Protein AF-A0A959QE28-F1 (afdb_monomer_lite)

Structure (mmCIF, N/CA/C/O backbone):
data_AF-A0A959QE28-F1
#
_entry.id   AF-A0A959QE28-F1
#
loop_
_atom_site.group_PDB
_atom_site.id
_atom_site.type_symbol
_atom_site.label_atom_id
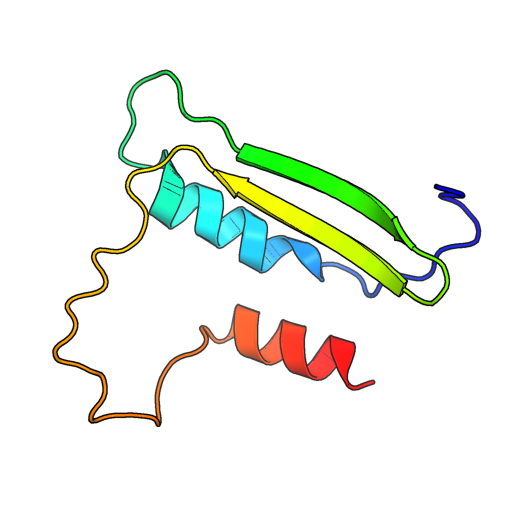_atom_site.label_alt_id
_atom_site.label_comp_id
_atom_site.label_asym_id
_atom_site.label_entity_id
_atom_site.label_seq_id
_atom_site.pdbx_PDB_ins_code
_atom_site.Cartn_x
_atom_site.Cartn_y
_atom_site.Cartn_z
_atom_site.occupancy
_atom_site.B_iso_or_equiv
_atom_site.auth_seq_id
_atom_site.auth_comp_id
_atom_site.auth_asym_id
_atom_site.auth_atom_id
_atom_site.pdbx_PDB_model_num
ATOM 1 N N . LEU A 1 1 ? -18.570 -1.908 0.762 1.00 74.75 1 LEU A N 1
ATOM 2 C CA . LEU A 1 1 ? -17.734 -0.925 1.462 1.00 74.75 1 LEU A CA 1
ATOM 3 C C . LEU A 1 1 ? -18.544 0.338 1.650 1.00 74.75 1 LEU A C 1
ATOM 5 O O . LEU A 1 1 ? -18.767 1.052 0.675 1.00 74.75 1 LEU A O 1
ATOM 9 N N . ASP A 1 2 ? -19.015 0.584 2.866 1.00 78.44 2 ASP A N 1
ATOM 10 C CA . ASP A 1 2 ? -19.447 1.926 3.250 1.00 78.44 2 ASP A CA 1
ATOM 11 C C . ASP A 1 2 ? -18.200 2.797 3.464 1.00 78.44 2 ASP A C 1
ATOM 13 O O . ASP A 1 2 ? -17.455 2.627 4.423 1.00 78.44 2 ASP A O 1
ATOM 17 N N . THR A 1 3 ? -17.931 3.707 2.531 1.0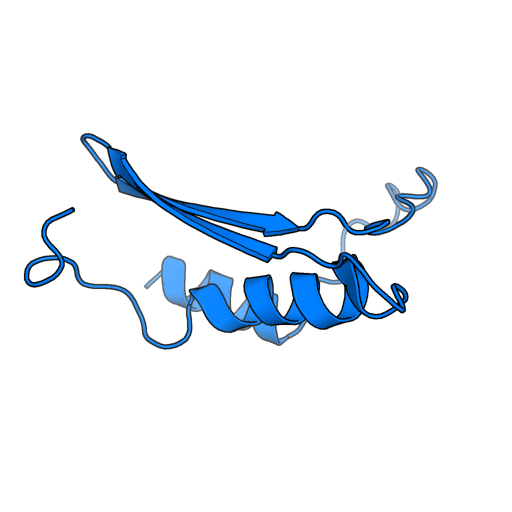0 79.44 3 THR A N 1
ATOM 18 C CA . THR A 1 3 ? -16.734 4.559 2.563 1.00 79.44 3 THR A CA 1
ATOM 19 C C . THR A 1 3 ? -16.860 5.760 3.501 1.00 79.44 3 THR A C 1
ATOM 21 O O . THR A 1 3 ? -15.878 6.477 3.670 1.00 79.44 3 THR A O 1
ATOM 24 N N . PHE A 1 4 ? -18.041 6.020 4.072 1.00 80.19 4 PHE A N 1
ATOM 25 C CA . PHE A 1 4 ? -18.286 7.178 4.941 1.00 80.19 4 PHE A CA 1
ATOM 26 C C . PHE A 1 4 ? -18.318 6.813 6.428 1.00 80.19 4 PHE A C 1
ATOM 28 O O . PHE A 1 4 ? -17.983 7.659 7.252 1.00 80.19 4 PHE A O 1
ATOM 35 N N . GLY A 1 5 ? -18.692 5.577 6.770 1.00 80.75 5 GLY A N 1
ATOM 36 C CA . GLY A 1 5 ? -18.667 5.063 8.147 1.00 80.75 5 GLY A CA 1
ATOM 37 C C . GLY A 1 5 ? -17.340 4.423 8.572 1.00 80.75 5 GLY A C 1
ATOM 38 O O . GLY A 1 5 ? -17.181 4.050 9.731 1.00 80.75 5 GLY A O 1
ATOM 39 N N . LEU A 1 6 ? -16.396 4.271 7.642 1.00 82.50 6 LEU A N 1
ATOM 40 C CA . LEU A 1 6 ? -15.139 3.569 7.866 1.00 82.50 6 LEU A CA 1
ATOM 41 C C . LEU A 1 6 ? -14.033 4.538 8.314 1.00 82.50 6 LEU A C 1
ATOM 43 O O . LEU A 1 6 ? -13.547 5.354 7.529 1.00 82.50 6 LEU A O 1
ATOM 47 N N . GLU A 1 7 ? -13.587 4.403 9.560 1.00 84.31 7 GLU A N 1
ATOM 48 C CA . GLU A 1 7 ? -12.462 5.168 10.097 1.00 84.31 7 GLU A CA 1
ATOM 49 C C . GLU A 1 7 ? -11.147 4.409 9.889 1.00 84.31 7 GLU A C 1
ATOM 51 O O . GLU A 1 7 ? -10.935 3.324 10.426 1.00 84.31 7 GLU A O 1
ATOM 56 N N . VAL A 1 8 ? -10.242 4.985 9.096 1.00 83.75 8 VAL A N 1
ATOM 57 C CA . VAL A 1 8 ? -8.902 4.432 8.862 1.00 83.75 8 VAL A CA 1
ATOM 58 C C . VAL A 1 8 ? -7.868 5.499 9.208 1.00 83.75 8 VAL A C 1
ATOM 60 O O . VAL A 1 8 ? -7.992 6.633 8.730 1.00 83.75 8 VAL A O 1
ATOM 63 N N . PRO A 1 9 ? -6.818 5.172 9.988 1.00 85.81 9 PRO A N 1
ATOM 64 C CA . PRO A 1 9 ? -5.739 6.108 10.252 1.00 85.81 9 PRO A CA 1
ATOM 65 C C . PRO A 1 9 ? -5.143 6.665 8.952 1.00 85.81 9 PRO A C 1
ATOM 67 O O . PRO A 1 9 ? -4.920 5.923 7.986 1.00 85.81 9 PRO A O 1
ATOM 70 N N . PRO A 1 10 ? -4.829 7.968 8.902 1.00 84.81 10 PRO A N 1
ATOM 71 C CA . PRO A 1 10 ? -4.270 8.562 7.702 1.00 84.81 10 PRO A CA 1
ATOM 72 C C . PRO A 1 10 ? -2.919 7.926 7.362 1.00 84.81 10 PRO A C 1
ATOM 74 O O . PRO A 1 10 ? -2.106 7.617 8.241 1.00 84.81 10 PRO A O 1
ATOM 77 N N . LEU A 1 11 ? -2.662 7.786 6.059 1.00 86.75 11 LEU A N 1
ATOM 78 C CA . LEU A 1 11 ? -1.408 7.276 5.486 1.00 86.75 11 LEU A CA 1
ATOM 79 C C . LEU A 1 11 ? -1.066 5.827 5.880 1.00 86.75 11 LEU A C 1
ATOM 81 O O . LEU A 1 11 ? 0.068 5.394 5.696 1.00 86.75 11 LEU A O 1
ATOM 85 N N . LEU A 1 12 ? -2.035 5.058 6.383 1.00 88.25 12 LEU A N 1
ATOM 86 C CA . LEU A 1 12 ? -1.823 3.672 6.803 1.00 88.25 12 LEU A CA 1
ATOM 87 C C . LEU A 1 12 ? -1.310 2.780 5.657 1.00 88.25 12 LEU A C 1
ATOM 89 O O . LEU A 1 12 ? -0.420 1.954 5.847 1.00 88.25 12 LEU A O 1
ATOM 93 N N . ILE A 1 13 ? -1.856 2.979 4.456 1.00 90.12 13 ILE A N 1
ATOM 94 C CA . ILE A 1 13 ? -1.603 2.142 3.272 1.00 90.12 13 ILE A CA 1
ATOM 95 C C . ILE A 1 13 ? -0.345 2.587 2.515 1.00 90.12 13 ILE A C 1
ATOM 97 O O . ILE A 1 13 ? 0.289 1.789 1.826 1.00 90.12 13 ILE A O 1
ATOM 101 N N . GLN A 1 14 ? 0.043 3.854 2.673 1.00 91.31 14 GLN A N 1
ATOM 102 C CA . GLN A 1 14 ? 1.121 4.483 1.918 1.00 91.31 14 GLN A CA 1
ATOM 103 C C . GLN A 1 14 ? 2.444 3.697 1.941 1.00 91.31 14 GLN A C 1
ATOM 105 O O . GLN A 1 14 ? 2.946 3.434 0.853 1.00 91.31 14 GLN A O 1
ATOM 110 N N . PRO A 1 15 ? 2.996 3.238 3.085 1.00 90.12 15 PRO A N 1
ATOM 111 C CA . PRO A 1 15 ? 4.278 2.530 3.063 1.00 90.12 15 PRO A CA 1
ATOM 112 C C . PRO A 1 15 ? 4.215 1.182 2.340 1.00 90.12 15 PRO A C 1
ATOM 114 O O . PRO A 1 15 ? 5.214 0.746 1.775 1.00 90.12 15 PRO A O 1
ATOM 117 N N . TYR A 1 16 ? 3.054 0.522 2.304 1.00 90.06 16 TYR A N 1
ATOM 118 C CA . TYR A 1 16 ? 2.887 -0.715 1.538 1.00 90.06 16 TYR A CA 1
ATOM 119 C C . TYR A 1 16 ? 2.874 -0.438 0.033 1.00 90.06 16 TYR A C 1
ATOM 121 O O . TYR A 1 16 ? 3.514 -1.157 -0.731 1.00 90.06 16 TYR A O 1
ATOM 129 N N . VAL A 1 17 ? 2.197 0.633 -0.391 1.00 93.12 17 VAL A N 1
ATOM 130 C CA . VAL A 1 17 ? 2.184 1.067 -1.795 1.00 93.12 17 VAL A CA 1
ATOM 131 C C . VAL A 1 17 ? 3.558 1.579 -2.222 1.00 93.12 17 VAL A C 1
ATOM 133 O O . VAL A 1 17 ? 4.025 1.227 -3.300 1.00 93.12 17 VAL A O 1
ATOM 136 N N . GLU A 1 18 ? 4.249 2.344 -1.377 1.00 91.19 18 GLU A N 1
ATOM 137 C CA . GLU A 1 18 ? 5.626 2.781 -1.628 1.00 91.19 18 GLU A CA 1
ATOM 138 C C . GLU A 1 18 ? 6.564 1.585 -1.800 1.00 91.19 18 GLU A C 1
ATOM 140 O O . GLU A 1 18 ? 7.341 1.559 -2.752 1.00 91.19 18 GLU A O 1
ATOM 145 N N . ASN A 1 19 ? 6.447 0.554 -0.955 1.00 87.25 19 ASN A N 1
ATOM 146 C CA . ASN A 1 19 ? 7.222 -0.676 -1.115 1.00 87.25 19 ASN A CA 1
ATOM 147 C C . ASN A 1 19 ? 6.910 -1.379 -2.447 1.00 87.25 19 ASN A C 1
ATOM 149 O O . ASN A 1 19 ? 7.832 -1.789 -3.149 1.00 87.25 19 ASN A O 1
ATOM 153 N N . ALA A 1 20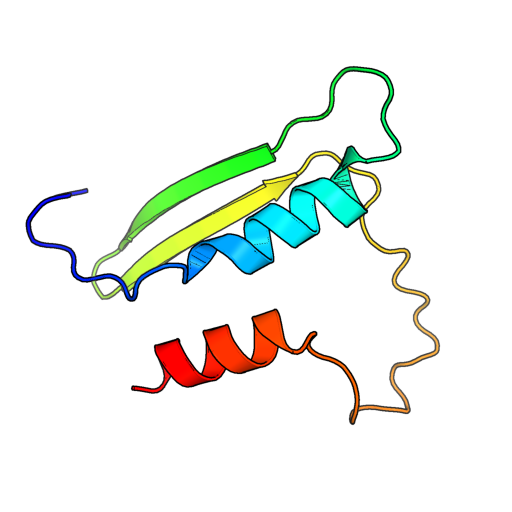 ? 5.635 -1.482 -2.825 1.00 90.38 20 ALA A N 1
ATOM 154 C CA . ALA A 1 20 ? 5.214 -2.081 -4.092 1.00 90.38 20 ALA A CA 1
ATOM 155 C C . ALA A 1 20 ? 5.766 -1.315 -5.314 1.00 90.38 20 ALA A C 1
ATOM 157 O O . ALA A 1 20 ? 6.190 -1.922 -6.299 1.00 90.38 20 ALA A O 1
ATOM 158 N N . VAL A 1 21 ? 5.827 0.019 -5.242 1.00 90.56 21 VAL A N 1
ATOM 159 C CA . VAL A 1 21 ? 6.429 0.864 -6.285 1.00 90.56 21 VAL A CA 1
ATOM 160 C C . VAL A 1 21 ? 7.943 0.676 -6.333 1.00 90.56 21 VAL A C 1
ATOM 162 O O . VAL A 1 21 ? 8.480 0.332 -7.383 1.00 90.56 21 VAL A O 1
ATOM 165 N N . LEU A 1 22 ? 8.627 0.895 -5.207 1.00 88.19 22 LEU A N 1
ATOM 166 C CA . LEU A 1 22 ? 10.090 0.951 -5.131 1.00 88.19 22 LEU A CA 1
ATOM 167 C C . LEU A 1 22 ? 10.751 -0.411 -5.332 1.00 88.19 22 LEU A C 1
ATOM 169 O O . LEU A 1 22 ? 11.817 -0.492 -5.936 1.00 88.19 22 LEU A O 1
ATOM 173 N N . HIS A 1 23 ? 10.142 -1.469 -4.805 1.00 84.12 23 HIS A N 1
ATOM 174 C CA . HIS A 1 23 ? 10.741 -2.801 -4.772 1.00 84.12 23 HIS A CA 1
ATOM 175 C C . HIS A 1 23 ? 10.014 -3.803 -5.664 1.00 84.12 23 HIS A C 1
ATOM 177 O O . HIS A 1 23 ? 10.651 -4.704 -6.198 1.00 84.12 23 HIS A O 1
ATOM 183 N N . GLY A 1 24 ? 8.705 -3.641 -5.861 1.00 86.81 24 GLY A N 1
ATOM 184 C CA . GLY A 1 24 ? 7.945 -4.493 -6.769 1.00 86.81 24 GLY A CA 1
ATOM 185 C C . GLY A 1 24 ? 8.252 -4.162 -8.227 1.00 86.81 24 GLY A C 1
ATOM 186 O O . GLY A 1 24 ? 8.840 -4.965 -8.955 1.00 86.81 24 GLY A O 1
ATOM 187 N N . ILE A 1 25 ? 7.860 -2.965 -8.670 1.00 90.88 25 ILE A N 1
ATOM 188 C CA . ILE A 1 25 ? 7.807 -2.647 -10.107 1.00 90.88 25 ILE A CA 1
ATOM 189 C C . ILE A 1 25 ? 8.872 -1.666 -10.612 1.00 90.88 25 ILE A C 1
ATOM 191 O O . ILE A 1 25 ? 8.951 -1.480 -11.822 1.00 90.88 25 ILE A O 1
ATOM 195 N N . ALA A 1 26 ? 9.705 -1.065 -9.753 1.00 87.50 26 ALA A N 1
ATOM 196 C CA . ALA A 1 26 ? 10.700 -0.064 -10.170 1.00 87.50 26 ALA A CA 1
ATOM 197 C C . ALA A 1 26 ? 11.675 -0.553 -11.261 1.00 87.50 26 ALA A C 1
ATOM 199 O O . ALA A 1 26 ? 12.151 0.247 -12.060 1.00 87.50 26 ALA A O 1
ATOM 200 N N . GLY A 1 27 ? 11.964 -1.859 -11.309 1.00 83.38 27 GLY A N 1
ATOM 201 C CA . GLY A 1 27 ? 12.829 -2.477 -12.322 1.00 83.38 27 GLY A CA 1
ATOM 202 C C . GLY A 1 27 ? 12.133 -2.835 -13.641 1.00 83.38 27 GLY A C 1
ATOM 203 O O . GLY A 1 27 ? 12.773 -3.391 -14.530 1.00 83.38 27 GLY A O 1
ATOM 204 N N . LYS A 1 28 ? 10.830 -2.568 -13.783 1.00 83.88 28 LYS A N 1
ATOM 205 C CA . LYS A 1 28 ? 10.075 -2.867 -15.003 1.00 83.88 28 LYS A CA 1
ATOM 206 C C . LYS A 1 28 ? 9.967 -1.638 -15.896 1.00 83.88 28 LYS A C 1
ATOM 208 O O . LYS A 1 28 ? 9.373 -0.639 -15.508 1.00 83.88 28 LYS A O 1
ATOM 213 N N . GLU A 1 29 ? 10.438 -1.757 -17.135 1.00 83.06 29 GLU A N 1
ATOM 214 C CA . GLU A 1 29 ? 10.273 -0.703 -18.147 1.00 83.06 29 GLU A CA 1
ATOM 215 C C . GLU A 1 29 ? 8.820 -0.578 -18.633 1.00 83.06 29 GLU A C 1
ATOM 217 O O . GLU A 1 29 ? 8.357 0.514 -18.951 1.00 83.06 29 GLU A O 1
ATOM 222 N N . THR A 1 30 ? 8.072 -1.689 -18.675 1.00 88.56 30 THR A N 1
ATOM 223 C CA . THR A 1 30 ? 6.649 -1.716 -19.049 1.00 88.56 30 THR A CA 1
ATOM 224 C C . THR A 1 30 ? 5.884 -2.793 -18.269 1.00 88.56 30 THR A C 1
ATOM 226 O O . THR A 1 30 ? 6.467 -3.748 -17.754 1.00 88.56 30 THR A O 1
ATOM 229 N N . GLY A 1 31 ? 4.558 -2.649 -18.160 1.00 88.44 31 GLY A N 1
ATOM 230 C CA . GLY A 1 31 ? 3.686 -3.690 -17.594 1.00 88.44 31 GLY A CA 1
ATOM 231 C C . GLY A 1 31 ? 3.764 -3.869 -16.071 1.00 88.44 31 GLY A C 1
ATOM 232 O O . GLY A 1 31 ? 3.307 -4.892 -15.554 1.00 88.44 31 GLY A O 1
ATOM 233 N N . GLY A 1 32 ? 4.330 -2.905 -15.341 1.00 92.19 32 GLY A N 1
ATOM 234 C CA . GLY A 1 32 ? 4.210 -2.834 -13.885 1.00 92.19 32 GLY A CA 1
ATOM 235 C C . GLY A 1 32 ? 2.757 -2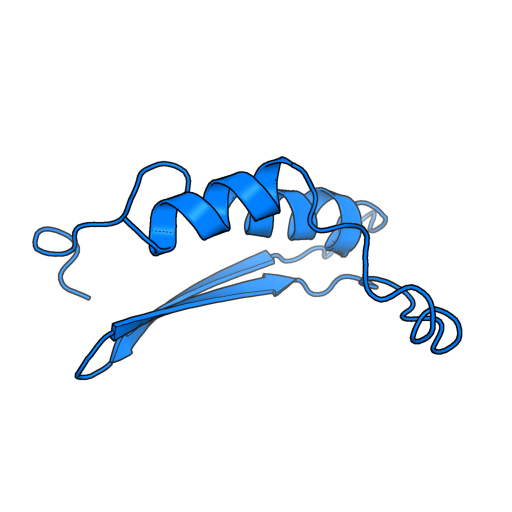.585 -13.477 1.00 92.19 32 GLY A C 1
ATOM 236 O O . GLY A 1 32 ? 2.110 -1.677 -13.996 1.00 92.19 32 GLY A O 1
ATOM 237 N N . ARG A 1 33 ? 2.234 -3.402 -12.563 1.00 94.69 33 ARG A N 1
ATOM 238 C CA . ARG A 1 33 ? 0.887 -3.255 -12.005 1.00 94.69 33 ARG A CA 1
ATOM 239 C C . ARG A 1 33 ? 0.967 -3.354 -10.494 1.00 94.69 33 ARG A C 1
ATOM 241 O O . ARG A 1 33 ? 1.583 -4.284 -9.984 1.00 94.69 33 ARG A O 1
ATOM 248 N N . ILE A 1 34 ? 0.303 -2.419 -9.826 1.00 94.62 34 ILE A N 1
ATOM 249 C CA . ILE A 1 34 ? -0.001 -2.466 -8.399 1.00 94.62 34 ILE A CA 1
ATOM 250 C C . ILE A 1 34 ? -1.515 -2.375 -8.281 1.00 94.62 34 ILE A C 1
ATOM 252 O O . ILE A 1 34 ? -2.143 -1.509 -8.889 1.00 94.62 34 ILE A O 1
ATOM 256 N N . GLU A 1 35 ? -2.096 -3.289 -7.529 1.00 96.38 35 GLU A N 1
ATOM 257 C CA . GLU A 1 35 ? -3.508 -3.337 -7.204 1.00 96.38 35 GLU A CA 1
ATOM 258 C C . GLU A 1 35 ? -3.675 -3.103 -5.708 1.00 96.38 35 GLU A C 1
ATOM 260 O O . GLU A 1 35 ? -2.990 -3.724 -4.896 1.00 96.38 35 GLU A O 1
ATOM 265 N N . VAL A 1 36 ? -4.575 -2.188 -5.353 1.00 94.94 36 VAL A N 1
ATOM 266 C CA . VAL A 1 36 ? -5.001 -1.976 -3.972 1.00 94.94 36 VAL A CA 1
ATOM 267 C C . VAL A 1 36 ? -6.449 -2.417 -3.880 1.00 94.94 36 VAL A C 1
ATOM 269 O O . VAL A 1 36 ? -7.321 -1.855 -4.544 1.00 94.94 36 VAL A O 1
ATOM 272 N N . PHE A 1 37 ? -6.692 -3.439 -3.077 1.00 94.75 37 PHE A N 1
ATOM 273 C CA . PHE A 1 37 ? -7.993 -4.054 -2.908 1.00 94.75 37 PHE A CA 1
ATOM 274 C C . PHE A 1 37 ? -8.496 -3.846 -1.482 1.00 94.75 37 PHE A C 1
ATOM 276 O O . PHE A 1 37 ? -7.734 -3.948 -0.522 1.00 94.75 37 PHE A O 1
ATOM 283 N N . PHE A 1 38 ? -9.793 -3.569 -1.365 1.00 92.75 38 PHE A N 1
ATOM 284 C CA . PHE A 1 38 ? -10.490 -3.382 -0.100 1.00 92.75 38 PHE A CA 1
ATOM 285 C C . PHE A 1 38 ? -11.689 -4.325 -0.053 1.00 92.75 38 PHE A C 1
ATOM 287 O O . PHE A 1 38 ? -12.549 -4.276 -0.934 1.00 92.75 38 PHE A O 1
ATOM 294 N N . SER A 1 39 ? -11.774 -5.147 0.989 1.00 92.44 39 SER A N 1
ATOM 295 C CA . SER A 1 39 ? -12.939 -5.984 1.266 1.00 92.44 39 SER A CA 1
ATOM 296 C C . SER A 1 39 ? -13.347 -5.833 2.716 1.00 92.44 39 SER A C 1
ATOM 298 O O . SER A 1 39 ? -12.605 -6.168 3.629 1.00 92.44 39 SER A O 1
ATOM 300 N N . GLU A 1 40 ? -14.582 -5.413 2.921 1.00 90.75 40 GLU A N 1
ATOM 301 C CA . GLU A 1 40 ? -15.234 -5.480 4.223 1.00 90.75 40 GLU A CA 1
ATOM 302 C C . GLU A 1 40 ? -15.508 -6.950 4.558 1.00 90.75 40 GLU A C 1
ATOM 304 O O . GLU A 1 40 ? -16.034 -7.692 3.721 1.00 90.75 40 GLU A O 1
ATOM 309 N N . LYS A 1 41 ? -15.078 -7.383 5.740 1.00 91.75 41 LYS A N 1
ATOM 310 C CA . LYS A 1 41 ? -15.434 -8.657 6.371 1.00 91.75 41 LYS A CA 1
ATOM 311 C C . LYS A 1 41 ? -16.263 -8.350 7.616 1.00 91.75 41 LYS A C 1
ATOM 313 O O . LYS A 1 41 ? -16.367 -7.192 8.000 1.00 91.75 41 LYS A O 1
ATOM 318 N N . GLU A 1 42 ? -16.843 -9.377 8.235 1.00 89.69 42 GLU A N 1
ATOM 319 C CA . GLU A 1 42 ? -17.741 -9.198 9.388 1.00 89.69 42 GLU A CA 1
ATOM 320 C C . GLU A 1 42 ? -17.115 -8.354 10.511 1.00 89.69 42 GLU A C 1
ATOM 322 O O . GLU A 1 42 ? -17.774 -7.447 11.007 1.00 89.69 42 GLU A O 1
ATOM 327 N N . ASP A 1 43 ? -15.838 -8.581 10.837 1.00 90.50 43 ASP A N 1
ATOM 328 C CA . ASP A 1 43 ? -15.185 -7.932 11.987 1.00 90.50 43 ASP A CA 1
ATOM 329 C C . ASP A 1 43 ? -14.043 -6.974 11.617 1.00 90.50 43 ASP A C 1
ATOM 331 O O . ASP A 1 43 ? -13.442 -6.348 12.491 1.00 90.50 43 ASP A O 1
ATOM 335 N N . TYR A 1 44 ? -13.672 -6.885 10.339 1.00 89.06 44 TYR A N 1
ATOM 336 C CA . TYR A 1 44 ? -12.514 -6.097 9.921 1.00 89.06 44 TYR A CA 1
ATOM 337 C C . TYR A 1 44 ? -12.568 -5.697 8.449 1.00 89.06 44 TYR A C 1
ATOM 339 O O . TYR A 1 44 ? -13.217 -6.327 7.614 1.00 89.06 44 TYR A O 1
ATOM 347 N N . LEU A 1 45 ? -11.805 -4.661 8.114 1.00 89.81 45 LEU A N 1
ATOM 348 C CA . LEU A 1 45 ? -11.507 -4.303 6.736 1.00 89.81 45 LEU A CA 1
ATOM 349 C C . LEU A 1 45 ? -10.241 -5.027 6.277 1.00 89.81 45 LEU A C 1
ATOM 351 O O . LEU A 1 45 ? -9.145 -4.764 6.769 1.00 89.81 45 LEU A O 1
ATOM 355 N N . GLU A 1 46 ? -10.378 -5.912 5.299 1.00 92.12 46 GLU A N 1
ATOM 356 C CA . GLU A 1 46 ? -9.241 -6.477 4.586 1.00 92.12 46 GLU A CA 1
ATOM 357 C C . GLU A 1 46 ? -8.728 -5.459 3.563 1.00 92.12 46 GLU A C 1
ATOM 359 O O . GLU A 1 46 ? -9.471 -5.017 2.684 1.00 92.12 46 GLU A O 1
ATOM 364 N N . VAL A 1 47 ? -7.447 -5.105 3.668 1.00 92.19 47 VAL A N 1
ATOM 365 C CA . VAL A 1 47 ? -6.751 -4.247 2.705 1.00 92.19 47 VAL A CA 1
ATOM 366 C C . VAL A 1 47 ? -5.556 -5.010 2.156 1.00 92.19 47 VAL A C 1
ATOM 368 O O . VAL A 1 47 ? -4.669 -5.401 2.914 1.00 92.19 47 VAL A O 1
ATOM 371 N N . ALA A 1 48 ? -5.518 -5.203 0.841 1.00 94.12 48 ALA A N 1
ATOM 372 C CA . ALA A 1 48 ? -4.433 -5.897 0.161 1.00 94.12 48 ALA A CA 1
ATOM 373 C C . ALA A 1 48 ? -3.758 -4.970 -0.853 1.00 94.12 48 ALA A C 1
ATOM 375 O O . ALA A 1 48 ? -4.426 -4.330 -1.660 1.00 94.12 48 ALA A O 1
ATOM 376 N N . VAL A 1 49 ? -2.426 -4.916 -0.822 1.00 93.69 49 VAL A N 1
ATOM 377 C CA . VAL A 1 49 ? -1.605 -4.278 -1.857 1.00 93.69 49 VAL A CA 1
ATOM 378 C C . VAL A 1 49 ? -0.852 -5.391 -2.571 1.00 93.69 49 VAL A C 1
ATOM 380 O O . VAL A 1 49 ? -0.086 -6.117 -1.944 1.00 93.69 49 VAL A O 1
ATOM 383 N N . THR A 1 50 ? -1.105 -5.571 -3.861 1.00 94.19 50 THR A N 1
ATOM 384 C CA . THR A 1 50 ? -0.499 -6.626 -4.679 1.00 94.19 50 THR A CA 1
ATOM 385 C C . THR A 1 50 ? 0.202 -6.005 -5.867 1.00 94.19 50 THR A C 1
ATOM 387 O O . THR A 1 50 ? -0.418 -5.292 -6.649 1.00 94.19 50 THR A O 1
ATOM 390 N N . ASP A 1 51 ? 1.484 -6.294 -6.038 1.00 93.44 51 ASP A N 1
ATOM 391 C CA . ASP A 1 51 ? 2.222 -5.946 -7.243 1.00 93.44 51 ASP A CA 1
ATOM 392 C C . ASP A 1 51 ? 2.545 -7.185 -8.081 1.00 93.44 51 ASP A C 1
ATOM 394 O O . ASP A 1 51 ? 2.540 -8.315 -7.596 1.00 93.44 51 ASP A O 1
ATOM 398 N N . ASN A 1 52 ? 2.802 -6.977 -9.372 1.00 92.38 52 ASN A N 1
ATOM 399 C CA . ASN A 1 52 ? 3.255 -8.038 -10.273 1.00 92.38 52 ASN A CA 1
ATOM 400 C C . ASN A 1 52 ? 4.780 -8.038 -10.467 1.00 92.38 52 ASN A C 1
ATOM 402 O O . ASN A 1 52 ? 5.265 -8.540 -11.484 1.00 92.38 52 ASN A O 1
ATOM 406 N N . GLY A 1 53 ? 5.512 -7.388 -9.567 1.00 87.31 53 GLY A N 1
ATOM 407 C CA . GLY A 1 53 ? 6.950 -7.206 -9.597 1.00 87.31 53 GLY A CA 1
ATOM 408 C C . GLY A 1 53 ? 7.756 -8.475 -9.357 1.00 87.31 53 GLY A C 1
ATOM 409 O O . GLY A 1 53 ? 7.216 -9.563 -9.177 1.00 87.31 53 GLY A O 1
ATOM 410 N N . THR A 1 54 ? 9.079 -8.333 -9.353 1.00 76.06 54 THR A N 1
ATOM 411 C CA . THR A 1 54 ? 9.996 -9.425 -8.980 1.00 76.06 54 THR A CA 1
ATOM 412 C C . THR A 1 54 ? 10.063 -9.641 -7.467 1.00 76.06 54 THR A C 1
ATOM 414 O O . THR A 1 54 ? 10.506 -10.698 -7.024 1.00 76.06 54 THR A O 1
ATOM 417 N N . GLY A 1 55 ? 9.588 -8.671 -6.677 1.00 69.88 55 GLY A N 1
ATOM 418 C CA . GLY A 1 55 ? 9.593 -8.724 -5.218 1.00 69.88 55 GLY A CA 1
ATOM 419 C C . GLY A 1 55 ? 11.006 -8.729 -4.629 1.00 69.88 55 GLY A C 1
ATOM 420 O O . GLY A 1 55 ? 11.971 -8.310 -5.266 1.00 69.88 55 GLY A O 1
ATOM 421 N N . PHE A 1 56 ? 11.120 -9.209 -3.391 1.00 65.94 56 PHE A N 1
ATOM 422 C CA . PHE A 1 56 ? 12.405 -9.451 -2.739 1.00 65.94 56 PHE A CA 1
ATOM 423 C C . PHE A 1 56 ? 12.812 -10.912 -2.955 1.00 65.94 56 PHE A C 1
ATOM 425 O O . PHE A 1 56 ? 12.031 -11.813 -2.634 1.00 65.94 56 PHE A O 1
ATOM 432 N N . GLU A 1 57 ? 14.039 -11.164 -3.421 1.00 55.81 57 GLU A N 1
ATOM 433 C CA . GLU A 1 57 ? 14.653 -12.478 -3.230 1.00 55.81 57 GLU A CA 1
ATOM 434 C C . GLU A 1 57 ? 14.773 -12.697 -1.722 1.00 55.81 57 GLU A C 1
ATOM 436 O O . GLU A 1 57 ? 15.588 -12.092 -1.029 1.00 55.81 57 GLU A O 1
ATOM 441 N N . THR A 1 58 ? 13.870 -13.510 -1.179 1.00 51.16 58 THR A N 1
ATOM 442 C CA . THR A 1 58 ? 13.971 -13.972 0.200 1.00 51.16 58 THR A CA 1
ATOM 443 C C . THR A 1 58 ? 15.049 -15.042 0.236 1.00 51.16 58 THR A C 1
ATOM 445 O O . THR A 1 58 ? 14.753 -16.235 0.323 1.00 51.16 58 THR A O 1
ATOM 448 N N . ASP A 1 59 ? 16.312 -14.620 0.147 1.00 41.75 59 ASP A N 1
ATOM 449 C CA . ASP A 1 59 ? 17.423 -15.495 0.483 1.00 41.75 59 ASP A CA 1
ATOM 450 C C . ASP A 1 59 ? 17.160 -16.027 1.888 1.00 41.75 59 ASP A C 1
ATOM 452 O O . ASP A 1 59 ? 17.082 -15.311 2.890 1.00 41.75 59 ASP A O 1
ATOM 456 N N . ARG A 1 60 ? 16.915 -17.334 1.939 1.00 46.09 60 ARG A N 1
ATOM 457 C CA . ARG A 1 60 ? 16.449 -18.060 3.120 1.00 46.09 60 ARG A CA 1
ATOM 458 C C . ARG A 1 60 ? 17.498 -18.096 4.242 1.00 46.09 60 ARG A C 1
ATOM 460 O O . ARG A 1 60 ? 17.237 -18.742 5.256 1.00 46.09 60 ARG A O 1
ATOM 467 N N . GLU A 1 61 ? 18.632 -17.416 4.085 1.00 41.34 61 GLU A N 1
ATOM 468 C CA . GLU A 1 61 ? 19.789 -17.454 4.982 1.00 41.34 61 GLU A CA 1
ATOM 469 C C . GLU A 1 61 ? 19.727 -16.453 6.148 1.00 41.34 61 GLU A C 1
ATOM 471 O O . GLU A 1 61 ? 20.373 -16.683 7.167 1.00 41.34 61 GLU A O 1
ATOM 476 N N . ASP A 1 62 ? 18.878 -15.421 6.109 1.00 44.50 62 ASP A N 1
ATOM 477 C CA . ASP A 1 62 ? 18.810 -14.420 7.193 1.00 44.50 62 ASP A CA 1
ATOM 478 C C . ASP A 1 62 ? 17.740 -14.706 8.270 1.00 44.50 62 ASP A C 1
ATOM 480 O O . ASP A 1 62 ? 17.397 -13.852 9.091 1.00 44.50 62 ASP A O 1
ATOM 484 N N . ARG A 1 63 ? 17.249 -15.951 8.369 1.00 44.06 63 ARG A N 1
ATOM 485 C CA . ARG A 1 63 ? 16.338 -16.370 9.462 1.00 44.06 63 ARG A CA 1
ATOM 486 C C . ARG A 1 63 ? 17.010 -16.432 10.845 1.00 44.06 63 ARG A C 1
ATOM 488 O O . ARG A 1 63 ? 16.337 -16.722 11.830 1.00 44.06 63 ARG A O 1
ATOM 495 N N . GLY A 1 64 ? 18.317 -16.166 10.930 1.00 40.31 64 GLY A N 1
ATOM 496 C CA . GLY A 1 64 ? 19.100 -16.151 12.173 1.00 40.31 64 GLY A CA 1
ATOM 497 C C . GLY A 1 64 ? 19.290 -14.772 12.819 1.00 40.31 64 GLY A C 1
ATOM 498 O O . GLY A 1 64 ? 19.797 -14.697 13.935 1.00 40.31 64 GLY A O 1
ATOM 499 N N . LYS A 1 65 ? 18.882 -13.675 12.165 1.00 41.16 65 LYS A N 1
ATOM 500 C CA . LYS A 1 65 ? 18.985 -12.300 12.696 1.00 41.16 65 LYS A CA 1
ATOM 501 C C . LYS A 1 65 ? 17.600 -11.668 12.821 1.00 41.16 65 LYS A C 1
ATOM 503 O O . LYS A 1 65 ? 17.303 -10.637 12.227 1.00 41.16 65 LYS A O 1
ATOM 508 N N . ALA A 1 66 ? 16.738 -12.303 13.610 1.00 40.56 66 ALA A N 1
ATOM 509 C CA . ALA A 1 66 ? 15.336 -11.939 13.835 1.00 40.56 66 ALA A CA 1
ATOM 510 C C . ALA A 1 66 ? 15.115 -10.615 14.618 1.00 40.56 66 ALA A C 1
ATOM 512 O O . ALA A 1 66 ? 14.220 -10.536 15.453 1.00 40.56 66 ALA A O 1
ATOM 513 N N . GLY A 1 67 ? 15.929 -9.576 14.385 1.00 42.00 67 GLY A N 1
ATOM 514 C CA . GLY A 1 67 ? 15.909 -8.323 15.157 1.00 42.00 67 GLY A CA 1
ATOM 515 C C . GLY A 1 67 ? 15.872 -7.016 14.355 1.00 42.00 67 GLY A C 1
ATOM 516 O O . GLY A 1 67 ? 15.758 -5.956 14.956 1.00 42.00 67 GLY A O 1
ATOM 517 N N . HIS A 1 68 ? 15.968 -7.035 13.025 1.00 43.19 68 HIS A N 1
ATOM 518 C CA . HIS A 1 68 ? 16.009 -5.823 12.188 1.00 43.19 68 HIS A CA 1
ATOM 519 C C . HIS A 1 68 ? 15.640 -6.25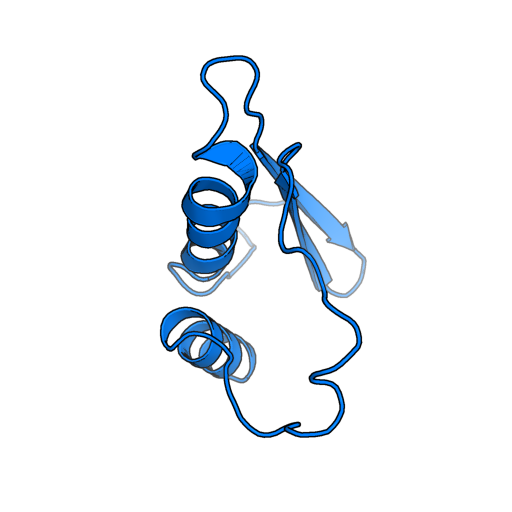6 10.750 1.00 43.19 68 HIS A C 1
ATOM 521 O O . HIS A 1 68 ? 16.264 -7.174 10.245 1.00 43.19 68 HIS A O 1
ATOM 527 N N . LYS A 1 69 ? 14.687 -5.699 9.991 1.00 50.41 69 LYS A N 1
ATOM 528 C CA . LYS A 1 69 ? 14.166 -4.330 9.931 1.00 50.41 69 LYS A CA 1
ATOM 529 C C . LYS A 1 69 ? 12.758 -4.342 9.308 1.00 50.41 69 LYS A C 1
ATOM 531 O O . LYS A 1 69 ? 12.625 -4.569 8.110 1.00 50.41 69 LYS A O 1
ATOM 536 N N . PHE A 1 70 ? 11.721 -3.991 10.064 1.00 58.62 70 PHE A N 1
ATOM 537 C CA . PHE A 1 70 ? 10.647 -3.213 9.441 1.00 58.62 70 PHE A CA 1
ATOM 538 C C . PHE A 1 70 ? 11.256 -1.845 9.103 1.00 58.62 70 PHE A C 1
ATOM 540 O O . PHE A 1 70 ? 12.022 -1.304 9.908 1.00 58.62 70 PHE A O 1
ATOM 547 N N . SER A 1 71 ? 11.006 -1.306 7.903 1.00 72.88 71 SER A N 1
ATOM 548 C CA . SER A 1 71 ? 11.412 0.075 7.611 1.00 72.88 71 SER A CA 1
ATOM 549 C C . SER A 1 71 ? 10.784 1.009 8.652 1.00 72.88 71 SER A C 1
ATOM 551 O O . SER A 1 71 ? 9.763 0.674 9.254 1.00 72.88 71 SER A O 1
ATOM 553 N N . LEU A 1 72 ? 11.371 2.185 8.888 1.00 77.69 72 LEU A N 1
ATOM 554 C CA . LEU A 1 72 ? 10.799 3.140 9.843 1.00 77.69 72 LEU A CA 1
ATOM 555 C C . LEU A 1 72 ? 9.317 3.427 9.532 1.00 77.69 72 LEU A C 1
ATOM 557 O O . LEU A 1 72 ? 8.499 3.454 10.447 1.00 77.69 72 LEU A O 1
ATOM 561 N N . GLY A 1 73 ? 8.963 3.538 8.246 1.00 78.75 73 GLY A N 1
ATOM 562 C CA . GLY A 1 73 ? 7.576 3.688 7.796 1.00 78.75 73 GLY A CA 1
ATOM 563 C C . GLY A 1 73 ? 6.685 2.507 8.189 1.00 78.75 73 GLY A C 1
ATOM 564 O O . GLY A 1 73 ? 5.604 2.710 8.731 1.00 78.75 73 GLY A O 1
ATOM 565 N N . MET A 1 74 ? 7.166 1.274 8.014 1.00 82.31 74 MET A N 1
ATOM 566 C CA . MET A 1 74 ? 6.448 0.068 8.435 1.00 82.31 74 MET A CA 1
ATOM 567 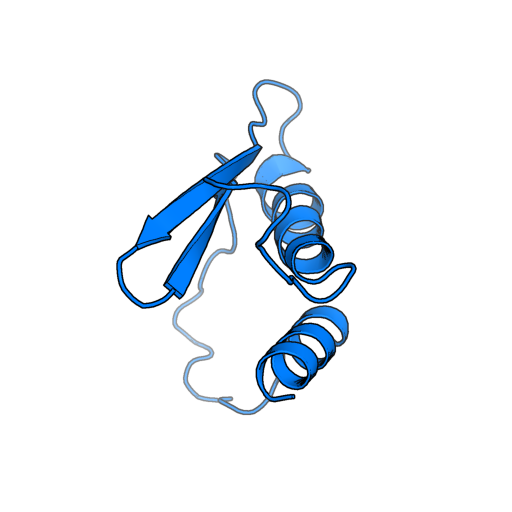C C . MET A 1 74 ? 6.237 -0.009 9.953 1.00 82.31 74 MET A C 1
ATOM 569 O O . MET A 1 74 ? 5.159 -0.394 10.406 1.00 82.31 74 MET A O 1
ATOM 573 N N . SER A 1 75 ? 7.243 0.376 10.741 1.00 83.38 75 SER A N 1
ATOM 574 C CA . SER A 1 75 ? 7.141 0.412 12.203 1.00 83.38 75 SER A CA 1
ATOM 575 C C . SER A 1 75 ? 6.132 1.463 12.672 1.00 83.38 75 SER A C 1
ATOM 577 O O . SER A 1 75 ? 5.300 1.167 13.522 1.00 83.38 75 SER A O 1
ATOM 579 N N . ILE A 1 76 ? 6.148 2.660 12.074 1.00 83.19 76 ILE A N 1
ATOM 580 C CA . ILE A 1 76 ? 5.176 3.724 12.371 1.00 83.19 76 ILE A CA 1
ATOM 581 C C . ILE A 1 76 ? 3.756 3.265 12.036 1.00 83.19 76 ILE A C 1
ATOM 583 O O . ILE A 1 76 ? 2.842 3.459 12.834 1.00 83.19 76 ILE A O 1
ATOM 587 N N . THR A 1 77 ? 3.563 2.635 10.877 1.00 84.81 77 THR A N 1
ATOM 588 C CA . THR A 1 77 ? 2.257 2.112 10.467 1.00 84.81 77 THR A CA 1
ATOM 589 C C . THR A 1 77 ? 1.749 1.023 11.399 1.00 84.81 77 THR A C 1
ATOM 591 O O . THR A 1 77 ? 0.566 1.025 11.722 1.00 84.81 77 THR A O 1
ATOM 594 N N . ARG A 1 78 ? 2.622 0.139 11.897 1.00 83.62 78 ARG A N 1
ATOM 595 C CA . ARG A 1 78 ? 2.239 -0.848 12.914 1.00 83.62 78 ARG A CA 1
ATOM 596 C C . ARG A 1 78 ? 1.781 -0.175 14.204 1.00 83.62 78 ARG A C 1
ATOM 598 O O . ARG A 1 78 ? 0.697 -0.484 14.676 1.00 83.62 78 ARG A O 1
ATOM 605 N N . SER A 1 79 ? 2.550 0.778 14.727 1.00 84.81 79 SER A N 1
ATOM 606 C CA . SER A 1 79 ? 2.161 1.492 15.946 1.00 84.81 79 SER A CA 1
ATOM 607 C C . SER A 1 79 ? 0.834 2.240 15.794 1.00 84.81 79 SER A C 1
ATOM 609 O O . SER A 1 79 ? 0.123 2.388 16.774 1.00 84.81 79 SER A O 1
ATOM 611 N N . ARG A 1 80 ? 0.468 2.684 14.582 1.00 83.75 80 ARG A N 1
ATOM 612 C CA . ARG A 1 80 ? -0.837 3.315 14.309 1.00 83.75 80 ARG A CA 1
ATOM 613 C C . ARG A 1 80 ? -2.017 2.340 14.276 1.00 83.75 80 ARG A C 1
ATOM 615 O O . ARG A 1 80 ? -3.136 2.800 14.443 1.00 83.75 80 ARG A O 1
ATOM 622 N N . LEU A 1 81 ? -1.782 1.050 14.025 1.00 82.38 81 LEU A N 1
ATOM 623 C CA . LEU A 1 81 ? -2.814 0.001 14.086 1.00 82.38 81 LEU A CA 1
ATOM 624 C C . LEU A 1 81 ? -3.079 -0.484 15.514 1.00 82.38 81 LEU A C 1
ATOM 626 O O . LEU A 1 81 ? -4.103 -1.105 15.763 1.00 82.38 81 LEU A O 1
ATOM 630 N N . GLU A 1 82 ? -2.126 -0.258 16.417 1.00 79.94 82 GLU A N 1
ATOM 631 C CA . GLU A 1 82 ? -2.205 -0.647 17.829 1.00 79.94 82 GLU A CA 1
ATOM 632 C C . GLU A 1 82 ? -2.825 0.452 18.719 1.00 79.94 82 GLU A C 1
ATOM 634 O O . GLU A 1 82 ? -2.973 0.238 19.923 1.00 79.94 82 GLU A O 1
ATOM 639 N N . LEU A 1 83 ? -3.156 1.615 18.140 1.00 60.34 83 LEU A N 1
ATOM 640 C CA . LEU A 1 83 ? -3.873 2.724 18.787 1.00 60.34 83 LEU A CA 1
ATOM 641 C C . LEU A 1 83 ? -5.387 2.535 18.671 1.00 60.34 83 LEU A C 1
ATOM 643 O O . LEU A 1 83 ? -6.068 2.861 19.668 1.00 60.34 83 LEU A O 1
#

Sequence (83 aa):
LDTFGLEVPPLLIQPYVENAVLHGIAGKETGGRIEVFFSEKEDYLEVAVTDNGTGFETDREDRGKAGHKFSLGMSITRSRLEL

pLDDT: mean 79.44, std 16.62, range [40.31, 96.38]

Secondary structure (DSSP, 8-state):
--SSS----TTSSHHHHHHIIIIIITT-SS---EEEEEEE-SS-EEEEEEE-S------GGGGG-TT----HHHHHHHHHH--

Foldseek 3Di:
DPPPPDDDPPCLCVVVVVCCCPAFPVPPPDDKDWDWDWDDDPPDIDIDIDIPGPHDPPPVPCPPPPDDDDDPSSVVSVVRVVD

Radius of gyration: 15.26 Å; chains: 1; bounding box: 39×27×38 Å